Protein AF-A0A836WIM0-F1 (afdb_monomer_lite)

Foldseek 3Di:
DDPDPPPDDDDPDCVVCVVVPDVPPDPDDPDPDDPPDPDDPCVVVVVVVVVVVVVVVPPPLPDQAEDEDEDAEALVQCVVQPLDLQSSQVVVVVVQVVVQVCCCVPRSYHYDYPDGSPRYDNDNVPGPDDDDDPPPD

Secondary structure (DSSP, 8-state):
-------------TTTSTTT--TT-------SS-SSS----THHHHHHHHHHHHHHTT---SS-EEEEE---B-HHHHHHTTSSHHHHHHHHHHHHHHHHHHHHHHT-EEEEE---GGGB-S-TTT--S-SS-TT--

Sequence (137 aa):
DKDGVSNIYHSLSTHENAEHFKSDFSCKEHGGHLASLGKVDYSKSHSLMQSAQHELAQLPVQDLITYRLALAGTAEYTASQGGTKALAYASMVTTINRVNEILQRDTGVKLELVTGEQLLYLDAAADPYTNSNLNAL

Radius of gyration: 27.34 Å; chains: 1; bounding box: 35×46×82 Å

pLDDT: mean 70.24, std 19.8, range [40.88, 95.62]

Structure (mmCIF, N/CA/C/O backbone):
data_AF-A0A836WIM0-F1
#
_entry.id   AF-A0A836WIM0-F1
#
loop_
_atom_site.group_PDB
_atom_site.id
_atom_site.type_symbol
_atom_site.label_atom_id
_atom_site.label_alt_id
_atom_site.label_comp_id
_atom_site.label_asym_id
_atom_site.label_entity_id
_atom_site.label_seq_id
_atom_site.pdbx_PDB_ins_code
_atom_site.Cartn_x
_atom_site.Cartn_y
_atom_site.Cartn_z
_atom_site.occupancy
_atom_site.B_iso_or_equiv
_atom_site.auth_seq_id
_atom_site.auth_comp_id
_atom_site.auth_asym_id
_atom_site.auth_atom_id
_atom_site.pdbx_PDB_model_num
ATOM 1 N N . ASP A 1 1 ? 12.967 40.240 23.666 1.00 41.03 1 ASP A N 1
ATOM 2 C CA . ASP A 1 1 ? 12.775 39.157 24.648 1.00 41.03 1 ASP A CA 1
ATOM 3 C C . ASP A 1 1 ? 11.402 38.557 24.445 1.00 41.03 1 ASP A C 1
ATOM 5 O O . ASP A 1 1 ? 10.439 39.297 24.526 1.00 41.03 1 ASP A O 1
ATOM 9 N N . LYS A 1 2 ? 11.204 37.349 23.904 1.00 49.25 2 LYS A N 1
ATOM 10 C CA . LYS A 1 2 ? 11.848 36.039 24.136 1.00 49.25 2 LYS A CA 1
ATOM 11 C C . LYS A 1 2 ? 11.686 35.485 25.554 1.00 49.25 2 LYS A C 1
ATOM 13 O O . LYS A 1 2 ? 12.626 34.916 26.085 1.00 49.25 2 LYS A O 1
ATOM 18 N N . ASP A 1 3 ? 10.460 35.505 26.060 1.00 52.25 3 ASP A N 1
ATOM 19 C CA . ASP A 1 3 ? 10.050 34.569 27.111 1.00 52.25 3 ASP A CA 1
ATOM 20 C C . ASP A 1 3 ? 9.280 33.422 26.451 1.00 52.25 3 ASP A C 1
ATOM 22 O O . ASP A 1 3 ? 8.055 33.407 26.344 1.00 52.25 3 ASP A O 1
ATOM 26 N N . GLY A 1 4 ? 10.051 32.498 25.872 1.00 47.91 4 GLY A N 1
ATOM 27 C CA . GLY A 1 4 ? 9.539 31.288 25.245 1.00 47.91 4 GLY A CA 1
ATOM 28 C C . GLY A 1 4 ? 8.961 30.357 26.301 1.00 47.91 4 GLY A C 1
ATOM 29 O O . GLY A 1 4 ? 9.698 29.608 26.938 1.00 47.91 4 GLY A O 1
ATOM 30 N N . VAL A 1 5 ? 7.641 30.382 26.464 1.00 56.78 5 VAL A N 1
ATOM 31 C CA . VAL A 1 5 ? 6.920 29.345 27.204 1.00 56.78 5 VAL A CA 1
ATOM 32 C C . VAL A 1 5 ? 6.982 28.068 26.367 1.00 56.78 5 VAL A C 1
ATOM 34 O O . VAL A 1 5 ? 6.194 27.856 25.446 1.00 56.78 5 VAL A O 1
ATOM 37 N N . SER A 1 6 ? 7.994 27.247 26.637 1.00 52.38 6 SER A N 1
ATOM 38 C CA . SER A 1 6 ? 8.086 25.896 26.096 1.00 52.38 6 SER A CA 1
ATOM 39 C C . SER A 1 6 ? 6.998 25.054 26.756 1.00 52.38 6 SER A C 1
ATOM 41 O O . SER A 1 6 ? 7.083 24.740 27.943 1.00 52.38 6 SER A O 1
ATOM 43 N N . ASN A 1 7 ? 5.961 24.703 25.999 1.00 50.72 7 ASN A N 1
ATOM 44 C CA . ASN A 1 7 ? 5.012 23.684 26.426 1.00 50.72 7 ASN A CA 1
ATOM 45 C C . ASN A 1 7 ? 5.716 22.329 26.310 1.00 50.72 7 ASN A C 1
ATOM 47 O O . ASN A 1 7 ? 5.789 21.742 25.231 1.00 50.72 7 ASN A O 1
ATOM 51 N N . ILE A 1 8 ? 6.289 21.866 27.420 1.00 57.09 8 ILE A N 1
ATOM 52 C CA . ILE A 1 8 ? 6.902 20.542 27.505 1.00 57.09 8 ILE A CA 1
ATOM 53 C C . ILE A 1 8 ? 5.768 19.521 27.588 1.00 57.09 8 ILE A C 1
ATOM 55 O O . ILE A 1 8 ? 5.110 19.377 28.618 1.00 57.09 8 ILE A O 1
ATOM 59 N N . TYR A 1 9 ? 5.530 18.818 26.485 1.00 41.12 9 TYR A N 1
ATOM 60 C CA . TYR A 1 9 ? 4.618 17.683 26.458 1.00 41.12 9 TYR A CA 1
ATOM 61 C C . TYR A 1 9 ? 5.335 16.448 27.007 1.00 41.12 9 TYR A C 1
ATOM 63 O O . TYR A 1 9 ? 6.176 15.856 26.335 1.00 41.12 9 TYR A O 1
ATOM 71 N N . HIS A 1 10 ? 4.985 16.051 28.229 1.00 49.28 10 HIS A N 1
ATOM 72 C CA . HIS A 1 10 ? 5.341 14.740 28.763 1.00 49.28 10 HIS A CA 1
ATOM 73 C C . HIS A 1 10 ? 4.304 13.715 28.293 1.00 49.28 10 HIS A C 1
ATOM 75 O O . HIS A 1 10 ? 3.171 13.700 28.774 1.00 49.28 10 HIS A O 1
ATOM 81 N N . SER A 1 11 ? 4.673 12.862 27.336 1.00 47.03 11 SER A N 1
ATOM 82 C CA . SER A 1 11 ? 3.865 11.697 26.980 1.00 47.03 11 SER A CA 1
ATOM 83 C C . SER A 1 11 ? 3.988 10.632 28.075 1.00 47.03 11 SER A C 1
ATOM 85 O O . SER A 1 11 ? 5.078 10.285 28.535 1.00 47.03 11 SER A O 1
ATOM 87 N N . LEU A 1 12 ? 2.848 10.100 28.515 1.00 52.31 12 LEU A N 1
ATOM 88 C CA . LEU A 1 12 ? 2.786 9.002 29.478 1.00 52.31 12 LEU A CA 1
ATOM 89 C C . LEU A 1 12 ? 2.981 7.670 28.738 1.00 52.31 12 LEU A C 1
ATOM 91 O O . LEU A 1 12 ? 2.040 6.910 28.531 1.00 52.31 12 LEU A O 1
ATOM 95 N N . SER A 1 13 ? 4.213 7.414 28.298 1.00 49.56 13 SER A N 1
ATOM 96 C CA . SER A 1 13 ? 4.640 6.101 27.804 1.00 49.56 13 SER A CA 1
ATOM 97 C C . SER A 1 13 ? 4.964 5.206 29.001 1.00 49.56 13 SER A C 1
ATOM 99 O O . SER A 1 13 ? 5.877 5.498 29.774 1.00 49.56 13 SER A O 1
ATOM 101 N N . THR A 1 14 ? 4.214 4.118 29.183 1.00 53.81 14 THR A N 1
ATOM 102 C CA . THR A 1 14 ? 4.431 3.159 30.283 1.00 53.81 14 THR A CA 1
ATOM 103 C C . THR A 1 14 ? 5.721 2.353 30.116 1.00 53.81 14 THR A C 1
ATOM 105 O O . THR A 1 14 ? 6.234 1.820 31.096 1.00 53.81 14 THR A O 1
ATOM 108 N N . HIS A 1 15 ? 6.269 2.285 28.898 1.00 55.00 15 HIS A N 1
ATOM 109 C CA . HIS A 1 15 ? 7.480 1.523 28.596 1.00 55.00 15 HIS A CA 1
ATOM 110 C C . HIS A 1 15 ? 8.772 2.312 28.870 1.00 55.00 15 HIS A C 1
ATOM 112 O O . HIS A 1 15 ? 9.744 1.738 29.347 1.00 55.00 15 HIS A O 1
ATOM 118 N N . GLU A 1 16 ? 8.777 3.628 28.630 1.00 47.22 16 GLU A N 1
ATOM 119 C CA . GLU A 1 16 ? 9.962 4.483 28.835 1.00 47.22 16 GLU A CA 1
ATOM 120 C C . GLU A 1 16 ? 10.024 5.109 30.238 1.00 47.22 16 GLU A C 1
ATOM 122 O O . GLU A 1 16 ? 11.110 5.404 30.727 1.00 47.22 16 GLU A O 1
ATOM 127 N N . ASN A 1 17 ? 8.883 5.247 30.928 1.00 50.22 17 ASN A N 1
ATOM 128 C CA . ASN A 1 17 ? 8.802 5.838 32.272 1.00 50.22 17 ASN A CA 1
ATOM 129 C C . ASN A 1 17 ? 8.584 4.800 33.388 1.00 50.22 17 ASN A C 1
ATOM 131 O O . ASN A 1 17 ? 8.103 5.150 34.468 1.00 50.22 17 ASN A O 1
ATOM 135 N N . ALA A 1 18 ? 8.929 3.531 33.150 1.00 56.50 18 ALA A N 1
ATOM 136 C CA . ALA A 1 18 ? 8.663 2.418 34.070 1.00 56.50 18 ALA A CA 1
ATOM 137 C C . ALA A 1 18 ? 9.183 2.661 35.506 1.00 56.50 18 ALA A C 1
ATOM 139 O O . ALA A 1 18 ? 8.515 2.305 36.473 1.00 56.50 18 ALA A O 1
ATOM 140 N N . GLU A 1 19 ? 10.319 3.350 35.658 1.00 54.97 19 GLU A N 1
ATOM 141 C CA . GLU A 1 19 ? 10.916 3.681 36.964 1.00 54.97 19 GLU A CA 1
ATOM 142 C C . GLU A 1 19 ? 10.225 4.849 37.697 1.00 54.97 19 GLU A C 1
ATOM 144 O O . GLU A 1 19 ? 10.357 4.981 38.916 1.00 54.97 19 GLU A O 1
ATOM 149 N N . HIS A 1 20 ? 9.475 5.694 36.980 1.00 52.25 20 HIS A N 1
ATOM 150 C CA . HIS A 1 20 ? 8.690 6.793 37.558 1.00 52.25 20 HIS A CA 1
ATOM 151 C C . HIS A 1 20 ? 7.282 6.357 37.983 1.00 52.25 20 HIS A C 1
ATOM 153 O O . HIS A 1 20 ? 6.679 6.998 38.842 1.00 52.25 20 HIS A O 1
ATOM 159 N N . PHE A 1 21 ? 6.783 5.238 37.454 1.00 54.41 21 PHE A N 1
ATOM 160 C CA . PHE A 1 21 ? 5.541 4.590 37.885 1.00 54.41 21 PHE A CA 1
ATOM 161 C C . PHE A 1 21 ? 5.769 3.650 39.080 1.00 54.41 21 PHE A C 1
ATOM 163 O O . PHE A 1 21 ? 5.250 2.534 39.129 1.00 54.41 21 PHE A O 1
ATOM 170 N N . LYS A 1 22 ? 6.520 4.099 40.093 1.00 56.78 22 LYS A N 1
ATOM 171 C CA . LYS A 1 22 ? 6.421 3.463 41.413 1.00 56.78 22 LYS A CA 1
ATOM 172 C C . LYS A 1 22 ? 5.025 3.748 41.962 1.00 56.78 22 LYS A C 1
ATOM 174 O O . LYS A 1 22 ? 4.511 4.855 41.814 1.00 56.78 22 LYS A O 1
ATOM 179 N N . SER A 1 23 ? 4.420 2.749 42.598 1.00 55.44 23 SER A N 1
ATOM 180 C CA . SER A 1 23 ? 3.056 2.729 43.158 1.00 55.44 23 SER A CA 1
ATOM 181 C C . SER A 1 23 ? 2.753 3.795 44.227 1.00 55.44 23 SER A C 1
ATOM 183 O O . SER A 1 23 ? 1.710 3.738 44.871 1.00 55.44 23 SER A O 1
ATOM 185 N N . ASP A 1 24 ? 3.645 4.763 44.417 1.00 51.78 24 ASP A N 1
ATOM 186 C CA . ASP A 1 24 ? 3.611 5.771 45.474 1.00 51.78 24 ASP A CA 1
ATOM 187 C C . ASP A 1 24 ? 3.014 7.105 45.011 1.00 51.78 24 ASP A C 1
ATOM 189 O O . ASP A 1 24 ? 3.062 8.094 45.747 1.00 51.78 24 ASP A O 1
ATOM 193 N N . PHE A 1 25 ? 2.409 7.161 43.818 1.00 48.47 25 PHE A N 1
ATOM 194 C CA . PHE A 1 25 ? 1.618 8.323 43.418 1.00 48.47 25 PHE A CA 1
ATOM 195 C C . PHE A 1 25 ? 0.311 8.365 44.227 1.00 48.47 25 PHE A C 1
ATOM 197 O O . PHE A 1 25 ? -0.758 7.978 43.762 1.00 48.47 25 PHE A O 1
ATOM 204 N N . SER A 1 26 ? 0.396 8.816 45.480 1.00 52.78 26 SER A N 1
ATOM 205 C CA . SER A 1 26 ? -0.769 9.129 46.301 1.00 52.78 26 SER A CA 1
ATOM 206 C C . SER A 1 26 ? -1.060 10.621 46.169 1.00 52.78 26 SER A C 1
ATOM 208 O O . SER A 1 26 ? -0.255 11.446 46.610 1.00 52.78 26 SER A O 1
ATOM 210 N N . CYS A 1 27 ? -2.211 10.978 45.599 1.00 42.22 27 CYS A N 1
ATOM 211 C CA . CYS A 1 27 ? -2.76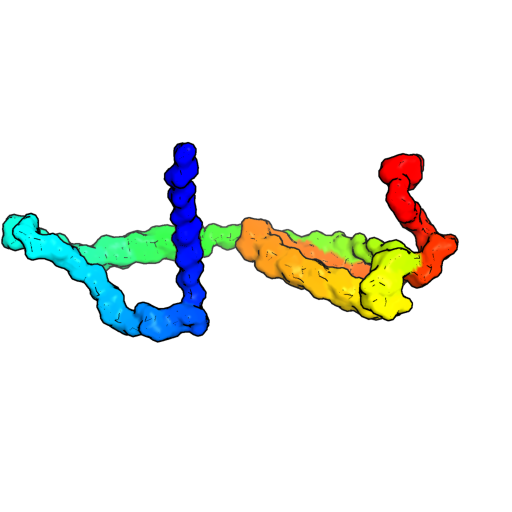1 12.324 45.739 1.00 42.22 27 CYS A CA 1
ATOM 212 C C . CYS A 1 27 ? -3.064 12.559 47.226 1.00 42.22 27 CYS A C 1
ATOM 214 O O . CYS A 1 27 ? -4.133 12.213 47.721 1.00 42.22 27 CYS A O 1
ATOM 216 N N . LYS A 1 28 ? -2.095 13.100 47.965 1.00 51.69 28 LYS A N 1
ATOM 217 C CA . LYS A 1 28 ? -2.339 13.671 49.287 1.00 51.69 28 LYS A CA 1
ATOM 218 C C . LYS A 1 28 ? -2.660 15.139 49.100 1.00 51.69 28 LYS A C 1
ATOM 220 O O . LYS A 1 28 ? -1.847 15.894 48.571 1.00 51.69 28 LYS A O 1
ATOM 225 N N . GLU A 1 29 ? -3.835 15.539 49.563 1.00 51.06 29 GLU A N 1
ATOM 226 C CA . GLU A 1 29 ? -4.128 16.954 49.719 1.00 51.06 29 GLU A CA 1
ATOM 227 C C . GLU A 1 29 ? -3.162 17.552 50.749 1.00 51.06 29 GLU A C 1
ATOM 229 O O . GLU A 1 29 ? -2.930 16.969 51.813 1.00 51.06 29 GLU A O 1
ATOM 234 N N . HIS A 1 30 ? -2.578 18.709 50.431 1.00 42.16 30 HIS A N 1
ATOM 235 C CA . HIS A 1 30 ? -1.790 19.513 51.364 1.00 42.16 30 HIS A CA 1
ATOM 236 C C . HIS A 1 30 ? -2.735 20.049 52.458 1.00 42.16 30 HIS A C 1
ATOM 238 O O . HIS A 1 30 ? -3.268 21.155 52.391 1.00 42.1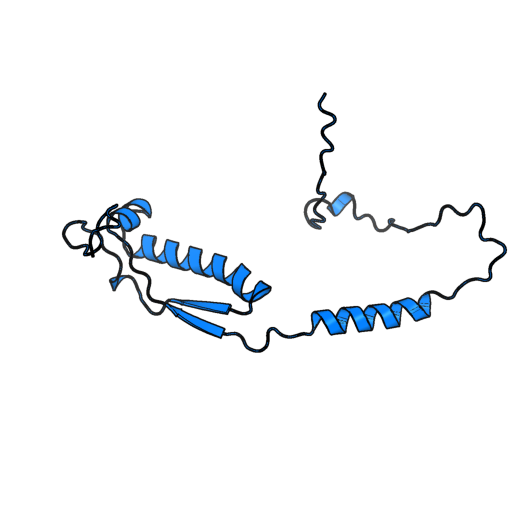6 30 HIS A O 1
ATOM 244 N N . GLY A 1 31 ? -3.016 19.199 53.444 1.00 42.41 31 GLY A N 1
ATOM 245 C CA . GLY A 1 31 ? -3.983 19.441 54.504 1.00 42.41 31 GLY A CA 1
ATOM 246 C C . GLY A 1 31 ? -3.468 20.435 55.536 1.00 42.41 31 GLY A C 1
ATOM 247 O O . GLY A 1 31 ? -2.880 20.040 56.537 1.00 42.41 31 GLY A O 1
ATOM 248 N N . GLY A 1 32 ? -3.735 21.721 55.312 1.00 40.88 32 GLY A N 1
ATOM 249 C CA . GLY A 1 32 ? -3.646 22.755 56.344 1.00 40.88 32 GLY A CA 1
ATOM 250 C C . GLY A 1 32 ? -4.999 23.216 56.895 1.00 40.88 32 GLY A C 1
ATOM 251 O O . GLY A 1 32 ? -5.026 23.885 57.924 1.00 40.88 32 GLY A O 1
ATOM 252 N N . HIS A 1 33 ? -6.130 22.899 56.245 1.00 44.56 33 HIS A N 1
ATOM 253 C CA . HIS A 1 33 ? -7.398 23.535 56.626 1.00 44.56 33 HIS A CA 1
ATOM 254 C C . HIS A 1 33 ? -8.686 22.762 56.283 1.00 44.56 33 HIS A C 1
ATOM 256 O O . HIS A 1 33 ? -9.654 23.352 55.823 1.00 44.56 33 HIS A O 1
ATOM 262 N N . LEU A 1 34 ? -8.739 21.445 56.508 1.00 49.50 34 LEU A N 1
ATOM 263 C CA . LEU A 1 34 ? -9.973 20.658 56.296 1.00 49.50 34 LEU A CA 1
ATOM 264 C C . LEU A 1 34 ? -10.279 19.690 57.450 1.00 49.50 34 LEU A C 1
ATOM 266 O O . LEU A 1 34 ? -10.827 18.613 57.253 1.00 49.50 34 LEU A O 1
ATOM 270 N N . ALA A 1 35 ? -9.947 20.074 58.684 1.00 49.44 35 ALA A N 1
ATOM 271 C CA . ALA A 1 35 ? -10.356 19.315 59.869 1.00 49.44 35 ALA A CA 1
ATOM 272 C C . ALA A 1 35 ? -11.809 19.599 60.315 1.00 49.44 35 ALA A C 1
ATOM 274 O O . ALA A 1 35 ? -12.302 18.903 61.197 1.00 49.44 35 ALA A O 1
ATOM 275 N N . SER A 1 36 ? -12.499 20.602 59.745 1.00 48.19 36 SER A N 1
ATOM 276 C CA . SER A 1 36 ? -13.836 21.026 60.213 1.00 48.19 36 SER A CA 1
ATOM 277 C C . SER A 1 36 ? -14.999 20.737 59.264 1.00 48.19 36 SER A C 1
ATOM 279 O O . SER A 1 36 ? -16.150 20.914 59.660 1.00 48.19 36 SER A O 1
ATOM 281 N N . LEU A 1 37 ? -14.748 20.275 58.041 1.00 49.25 37 LEU A N 1
ATOM 282 C CA . LEU A 1 37 ? -15.815 19.862 57.137 1.00 49.25 37 LEU A CA 1
ATOM 283 C C . LEU A 1 37 ? -15.808 18.341 57.093 1.00 49.25 37 LEU A C 1
ATOM 285 O O . LEU A 1 37 ? -14.785 17.727 56.797 1.00 49.25 37 LEU A O 1
ATOM 289 N N . GLY A 1 38 ? -16.932 17.750 57.500 1.00 48.75 38 GLY A N 1
ATOM 290 C CA . GLY A 1 38 ? -17.101 16.306 57.608 1.00 48.75 38 GLY A CA 1
ATOM 291 C C . GLY A 1 38 ? -16.585 15.577 56.370 1.00 48.75 38 GLY A C 1
ATOM 292 O O . GLY A 1 38 ? -16.662 16.086 55.252 1.00 48.75 38 GLY A O 1
ATOM 293 N N . LYS A 1 39 ? -16.036 14.381 56.589 1.00 46.78 39 LYS A N 1
ATOM 294 C CA . LYS A 1 39 ? -15.506 13.535 55.521 1.00 46.78 39 LYS A CA 1
ATOM 295 C C . LYS A 1 39 ? -16.578 13.349 54.446 1.00 46.78 39 LYS A C 1
ATOM 297 O O . LYS A 1 39 ? -17.622 12.762 54.712 1.00 46.78 39 LYS A O 1
ATOM 302 N N .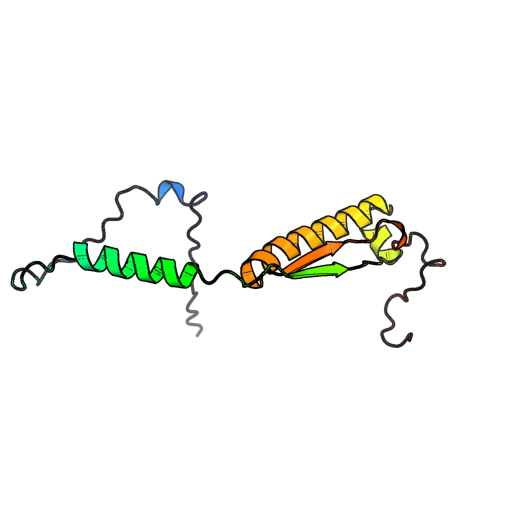 VAL A 1 40 ? -16.325 13.868 53.250 1.00 51.00 40 VAL A N 1
ATOM 303 C CA . VAL A 1 40 ? -17.149 13.573 52.079 1.00 51.00 40 VAL A CA 1
ATOM 304 C C . VAL A 1 40 ? -16.735 12.186 51.591 1.00 51.00 40 VAL A C 1
ATOM 306 O O . VAL A 1 40 ? -15.573 11.970 51.249 1.00 51.00 40 VAL A O 1
ATOM 309 N N . ASP A 1 41 ? -17.664 11.230 51.599 1.00 53.00 41 ASP A N 1
ATOM 310 C CA . ASP A 1 41 ? -17.445 9.878 51.073 1.00 53.00 41 ASP A CA 1
ATOM 311 C C . ASP A 1 41 ? -17.377 9.907 49.533 1.00 53.00 41 ASP A C 1
ATOM 313 O O . ASP A 1 41 ? -18.360 9.677 48.825 1.00 53.00 41 ASP A O 1
ATOM 317 N N . TYR A 1 42 ? -16.183 10.176 48.997 1.00 50.28 42 TYR A N 1
ATOM 318 C CA . TYR A 1 42 ? -15.872 10.168 47.557 1.00 50.28 42 TYR A CA 1
ATOM 319 C C . TYR A 1 42 ? -15.966 8.775 46.895 1.00 50.28 42 TYR A C 1
ATOM 321 O O . TYR A 1 42 ? -15.855 8.646 45.677 1.00 50.28 42 TYR A O 1
ATOM 329 N N . SER A 1 43 ? -16.210 7.711 47.665 1.00 49.84 43 SER A N 1
ATOM 330 C CA . SER A 1 43 ? -16.378 6.344 47.146 1.00 49.84 43 SER A CA 1
ATOM 331 C C . SER A 1 43 ? -17.631 6.179 46.278 1.00 49.84 43 SER A C 1
ATOM 333 O O . SER A 1 43 ? -17.672 5.310 45.409 1.00 49.84 43 SER A O 1
ATOM 335 N N . LYS A 1 44 ? -18.640 7.039 46.472 1.00 49.28 44 LYS A N 1
ATOM 336 C CA . LYS A 1 44 ? -19.892 7.027 45.699 1.00 49.28 44 LYS A CA 1
ATOM 337 C C . LYS A 1 44 ? -19.836 7.849 44.410 1.00 49.28 44 LYS A C 1
ATOM 339 O O . LYS A 1 44 ? -20.574 7.545 43.479 1.00 49.28 44 LYS A O 1
ATOM 344 N N . SER A 1 45 ? -18.986 8.875 44.333 1.00 46.81 45 SER A N 1
ATOM 345 C CA . SER A 1 45 ? -18.812 9.673 43.109 1.00 46.81 45 SER A CA 1
ATOM 346 C C . SER A 1 45 ? -17.912 8.976 42.088 1.00 46.81 45 SER A C 1
ATOM 348 O O . SER A 1 45 ? -18.087 9.178 40.888 1.00 46.81 45 SER A O 1
ATOM 350 N N . HIS A 1 46 ? -17.014 8.096 42.545 1.00 49.62 46 HIS A N 1
ATOM 351 C CA . HIS A 1 46 ? -16.134 7.333 41.662 1.00 49.62 46 HIS A CA 1
ATOM 352 C C . HIS A 1 46 ? -16.903 6.333 40.786 1.00 49.62 46 HIS A C 1
ATOM 354 O O . HIS A 1 46 ? -16.623 6.225 39.598 1.00 49.62 46 HIS A O 1
ATOM 360 N N . SER A 1 47 ? -17.918 5.646 41.322 1.00 52.09 47 SER A N 1
ATOM 361 C CA . SER A 1 47 ? -18.702 4.680 40.538 1.00 52.09 47 SER A CA 1
ATOM 362 C C . SER A 1 47 ? -19.599 5.343 39.485 1.00 52.09 47 SER A C 1
ATOM 364 O O . SER A 1 47 ? -19.772 4.784 38.406 1.00 52.09 47 SER A O 1
ATOM 366 N N . LEU A 1 48 ? -20.119 6.544 39.764 1.00 52.75 48 LEU A N 1
ATOM 367 C CA . LEU A 1 48 ? -20.996 7.291 38.853 1.00 52.75 48 LEU A CA 1
ATOM 368 C C . LEU A 1 48 ? -20.223 8.031 37.747 1.00 52.75 48 LEU A C 1
ATOM 370 O O . LEU A 1 48 ? -20.695 8.108 36.613 1.00 52.75 48 LEU A O 1
ATOM 374 N N . MET A 1 49 ? -19.022 8.548 38.038 1.00 53.53 49 MET A N 1
ATOM 375 C CA . MET A 1 49 ? -18.147 9.110 36.998 1.00 53.53 49 MET A CA 1
ATOM 376 C C . MET A 1 49 ? -17.548 8.015 36.110 1.00 53.53 49 MET A C 1
ATOM 378 O O . MET A 1 49 ? -17.416 8.214 34.904 1.00 53.53 49 MET A O 1
ATOM 382 N N . GLN A 1 50 ? -17.254 6.840 36.673 1.00 54.12 50 GLN A N 1
ATOM 383 C CA . GLN A 1 50 ? -16.697 5.718 35.921 1.00 54.12 50 GLN A CA 1
ATOM 384 C C . GLN A 1 50 ? -17.716 5.082 34.963 1.00 54.12 50 GLN A C 1
ATOM 386 O O . GLN A 1 50 ? -17.331 4.670 33.869 1.00 54.12 50 GLN A O 1
ATOM 391 N N . SER A 1 51 ? -19.011 5.070 35.305 1.00 51.25 51 SER A N 1
ATOM 392 C CA . SER A 1 51 ? -20.069 4.655 34.371 1.00 51.25 51 SER A CA 1
ATOM 393 C C . SER A 1 51 ? -20.287 5.670 33.242 1.00 51.25 51 SER A C 1
ATOM 395 O O . SER A 1 51 ? -20.410 5.267 32.090 1.00 51.25 51 SER A O 1
ATOM 397 N N . ALA A 1 52 ? -20.240 6.975 33.534 1.00 53.81 52 ALA A N 1
ATOM 398 C CA . ALA A 1 52 ? -20.411 8.024 32.522 1.00 53.81 52 ALA A CA 1
ATOM 399 C C . ALA A 1 52 ? -19.238 8.098 31.522 1.00 53.81 52 ALA A C 1
ATOM 401 O O . ALA A 1 52 ? -19.438 8.362 30.337 1.00 53.81 52 ALA A O 1
ATOM 402 N N . GLN A 1 53 ? -18.006 7.829 31.974 1.00 51.62 53 GLN A N 1
ATOM 403 C CA . GLN A 1 53 ? -16.833 7.750 31.093 1.00 51.62 53 GLN A CA 1
ATOM 404 C C . GLN A 1 53 ? -16.853 6.503 30.197 1.00 51.62 53 GLN A C 1
ATOM 406 O O . GLN A 1 53 ? -16.381 6.562 29.063 1.00 51.62 53 GLN A O 1
ATOM 411 N N . HIS A 1 54 ? -17.432 5.395 30.669 1.00 49.03 54 HIS A N 1
ATOM 412 C CA . HIS A 1 54 ? -17.629 4.197 29.850 1.00 49.03 54 HIS A CA 1
ATOM 413 C C . HIS A 1 54 ? -18.697 4.394 28.767 1.00 49.03 54 HIS A C 1
ATOM 415 O O . HIS A 1 54 ? -18.553 3.865 27.670 1.00 49.03 54 HIS A O 1
ATOM 421 N N . GLU A 1 55 ? -19.737 5.175 29.052 1.00 50.16 55 GLU A N 1
ATOM 422 C CA . GLU A 1 55 ? -20.865 5.398 28.141 1.00 50.16 55 GLU A CA 1
ATOM 423 C C . GLU A 1 55 ? -20.492 6.304 26.951 1.00 50.16 55 GLU A C 1
ATOM 425 O O . GLU A 1 55 ? -20.929 6.068 25.828 1.00 50.16 55 GLU A O 1
ATOM 430 N N . LEU A 1 56 ? -19.589 7.274 27.149 1.00 51.31 56 LEU A N 1
ATOM 431 C CA . LEU A 1 56 ? -19.054 8.112 26.062 1.00 51.31 56 LEU A CA 1
ATOM 432 C C . LEU A 1 56 ? -17.946 7.425 25.243 1.00 51.31 56 LEU A C 1
ATOM 434 O O . LEU A 1 56 ? -17.740 7.773 24.083 1.00 51.31 56 LEU A O 1
ATOM 438 N N . ALA A 1 57 ? -17.256 6.435 25.817 1.00 54.81 57 ALA A N 1
ATOM 439 C CA . ALA A 1 57 ? -16.292 5.589 25.104 1.00 54.81 57 ALA A CA 1
ATOM 440 C C . ALA A 1 57 ? -16.963 4.458 24.293 1.00 54.81 57 ALA A C 1
ATOM 442 O O . ALA A 1 57 ? -16.287 3.727 23.572 1.00 54.81 57 ALA A O 1
ATOM 443 N N . GLN A 1 58 ? -18.286 4.309 24.422 1.00 52.25 58 GLN A N 1
ATOM 444 C CA . GLN A 1 58 ? -19.114 3.282 23.786 1.00 52.25 58 GLN A CA 1
ATOM 445 C C . GLN A 1 58 ? -20.094 3.861 22.767 1.00 52.25 58 GLN A C 1
ATOM 447 O O . GLN A 1 58 ? -21.121 3.246 22.492 1.00 52.25 58 GLN A O 1
ATOM 452 N N . LEU A 1 59 ? -19.799 5.011 22.163 1.00 53.69 59 LEU A N 1
ATOM 453 C CA . LEU A 1 59 ? -20.383 5.270 20.853 1.00 53.69 59 LEU A CA 1
ATOM 454 C C . LEU A 1 59 ? -19.569 4.430 19.866 1.00 53.69 59 LEU A C 1
ATOM 456 O O . LEU A 1 59 ? -18.449 4.831 19.540 1.00 53.69 59 LEU A O 1
ATOM 460 N N . PRO A 1 60 ? -20.045 3.236 19.446 1.00 58.53 60 PRO A N 1
ATOM 461 C CA . PRO A 1 60 ? -19.357 2.512 18.395 1.00 58.53 60 PRO A CA 1
ATOM 462 C C . PRO A 1 60 ? -19.261 3.466 17.212 1.00 58.53 60 PRO A C 1
ATOM 464 O O . PRO A 1 60 ? -20.235 4.164 16.907 1.00 58.53 60 PRO A O 1
ATOM 467 N N . VAL A 1 61 ? -18.113 3.497 16.533 1.00 60.09 61 VAL A N 1
ATOM 468 C CA . VAL A 1 61 ? -18.155 3.960 15.151 1.00 60.09 61 VAL A CA 1
ATOM 469 C C . VAL A 1 61 ? -19.200 3.079 14.478 1.00 60.09 61 VAL A C 1
ATOM 471 O O . VAL A 1 61 ? -19.063 1.855 14.443 1.00 60.09 61 VAL A O 1
ATOM 474 N N . GLN A 1 62 ? -20.320 3.710 14.140 1.00 65.12 62 GLN A N 1
ATOM 475 C CA . GLN A 1 62 ? -21.533 3.056 13.696 1.00 65.12 62 GLN A CA 1
ATOM 476 C C . GLN A 1 62 ? -21.217 2.526 12.296 1.00 65.12 62 GLN A C 1
ATOM 478 O O . GLN A 1 62 ? -21.236 3.264 11.320 1.00 65.12 62 GLN A O 1
ATOM 483 N N . ASP A 1 63 ? -20.813 1.260 12.270 1.00 77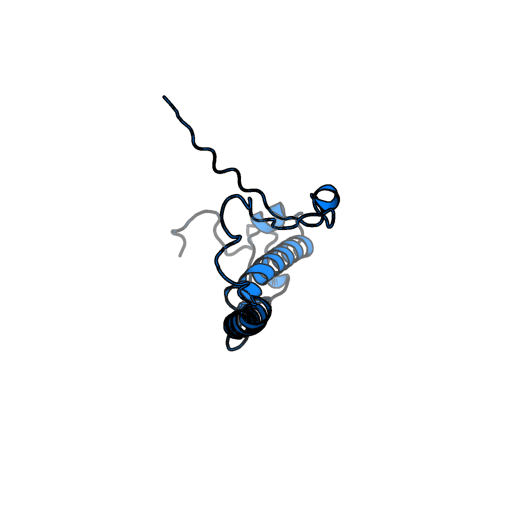.56 63 ASP A N 1
ATOM 484 C CA . ASP A 1 63 ? -20.388 0.457 11.127 1.00 77.56 63 ASP A CA 1
ATOM 485 C C . ASP A 1 63 ? -19.028 0.812 10.491 1.00 77.56 63 ASP A C 1
ATOM 487 O O . ASP A 1 63 ? -18.750 1.931 10.065 1.00 77.56 63 ASP A O 1
ATOM 491 N N . LEU A 1 64 ? -18.163 -0.207 10.387 1.00 87.44 64 LEU A N 1
ATOM 492 C CA . LEU A 1 64 ? -16.888 -0.121 9.674 1.00 87.44 64 LEU A CA 1
ATOM 493 C C . LEU A 1 64 ? -17.151 -0.011 8.165 1.00 87.44 64 LEU A C 1
ATOM 495 O O . LEU A 1 64 ? -17.586 -0.976 7.531 1.00 87.44 64 LEU A O 1
ATOM 499 N N . ILE A 1 65 ? -16.821 1.131 7.564 1.00 92.31 65 ILE A N 1
ATOM 500 C CA . ILE A 1 65 ? -16.973 1.342 6.120 1.00 92.31 65 ILE A CA 1
ATOM 501 C C . ILE A 1 65 ? -15.709 0.863 5.405 1.00 92.31 65 ILE A C 1
ATOM 503 O O . ILE A 1 65 ? -14.614 1.364 5.658 1.00 92.31 65 ILE A O 1
ATOM 507 N N . THR A 1 66 ? -15.855 -0.090 4.480 1.00 93.81 66 THR A N 1
ATOM 508 C CA . THR A 1 66 ? -14.734 -0.595 3.669 1.00 93.81 66 THR A CA 1
ATOM 509 C C . THR A 1 66 ? -14.751 0.013 2.268 1.00 93.81 66 THR A C 1
ATOM 511 O O . THR A 1 66 ? -15.674 -0.236 1.492 1.00 93.81 66 THR A O 1
ATOM 514 N N . TYR A 1 67 ? -13.710 0.770 1.916 1.00 94.94 67 TYR A N 1
ATOM 515 C CA . TYR A 1 67 ? -13.487 1.266 0.559 1.00 94.94 67 TYR A CA 1
ATOM 516 C C . TYR A 1 67 ? -12.520 0.361 -0.188 1.00 94.94 67 TYR A C 1
ATOM 518 O O . TYR A 1 67 ? -11.382 0.144 0.226 1.00 94.94 67 TYR A O 1
ATOM 526 N N . ARG A 1 68 ? -12.980 -0.127 -1.335 1.00 94.25 68 ARG A N 1
ATOM 527 C CA . ARG A 1 68 ? -12.190 -0.918 -2.272 1.00 94.25 68 ARG A CA 1
ATOM 528 C C . ARG A 1 68 ? -11.494 0.029 -3.236 1.00 94.25 68 ARG A C 1
ATOM 530 O O . ARG A 1 68 ? -12.172 0.742 -3.973 1.00 94.25 68 ARG A O 1
ATOM 537 N N . LEU A 1 69 ? -10.166 0.038 -3.233 1.00 91.50 69 LEU A N 1
ATOM 538 C CA . LEU A 1 69 ? -9.376 0.912 -4.095 1.00 91.50 69 LEU A CA 1
ATOM 539 C C . LEU A 1 69 ? -8.369 0.132 -4.941 1.00 91.50 69 LEU A C 1
ATOM 541 O O . LEU A 1 69 ? -7.864 -0.923 -4.555 1.00 91.50 69 LEU A O 1
ATOM 545 N N . ALA A 1 70 ? -8.085 0.697 -6.108 1.00 91.38 70 ALA A N 1
ATOM 546 C CA . ALA A 1 70 ? -7.039 0.276 -7.021 1.00 91.38 70 ALA A CA 1
ATOM 547 C C . ALA A 1 70 ? -5.917 1.314 -6.972 1.00 91.38 70 ALA A C 1
ATOM 549 O O . ALA A 1 70 ? -6.182 2.503 -7.149 1.00 91.38 70 ALA A O 1
ATOM 550 N N . LEU A 1 71 ? -4.683 0.875 -6.736 1.00 89.44 71 LEU A N 1
ATOM 551 C CA . LEU A 1 71 ? -3.512 1.748 -6.782 1.00 89.44 71 LEU A CA 1
ATOM 552 C C . LEU A 1 71 ? -2.674 1.405 -8.001 1.00 89.44 71 LEU A C 1
ATOM 554 O O . LEU A 1 71 ? -2.325 0.244 -8.215 1.00 89.44 71 LEU A O 1
ATOM 558 N N . ALA A 1 72 ? -2.349 2.432 -8.776 1.00 89.69 72 ALA A N 1
ATOM 559 C CA . ALA A 1 72 ? -1.425 2.337 -9.886 1.00 89.69 72 ALA A CA 1
ATOM 560 C C . ALA A 1 72 ? -0.147 3.111 -9.558 1.00 89.69 72 ALA A C 1
ATOM 562 O O . ALA A 1 72 ? -0.194 4.140 -8.883 1.00 89.69 72 ALA A O 1
ATOM 563 N N . GLY A 1 73 ? 0.991 2.583 -9.996 1.00 87.94 73 GLY A N 1
ATOM 564 C CA . GLY A 1 73 ? 2.307 3.145 -9.706 1.00 87.94 73 GLY A CA 1
ATOM 565 C C . GLY A 1 73 ? 3.081 3.383 -10.986 1.00 87.94 73 GLY A C 1
ATOM 566 O O . GLY A 1 73 ? 3.125 2.495 -11.841 1.00 87.94 73 GLY A O 1
ATOM 567 N N . THR A 1 74 ? 3.695 4.560 -11.090 1.00 90.69 74 THR A N 1
ATOM 568 C CA . THR A 1 74 ? 4.509 4.907 -12.253 1.00 90.69 74 THR A CA 1
ATOM 569 C C . THR A 1 74 ? 5.806 4.101 -12.295 1.00 90.69 74 THR A C 1
ATOM 571 O O . THR A 1 74 ? 6.227 3.516 -11.287 1.00 90.69 74 THR A O 1
ATOM 574 N N . ALA A 1 75 ? 6.473 4.087 -13.446 1.00 89.12 75 ALA A N 1
ATOM 575 C CA . ALA A 1 75 ? 7.783 3.458 -13.590 1.00 89.12 75 ALA A CA 1
ATOM 576 C C . ALA A 1 75 ? 8.827 4.048 -12.628 1.00 89.12 75 ALA A C 1
ATOM 578 O O . ALA A 1 75 ? 9.611 3.307 -12.029 1.00 89.12 75 ALA A O 1
ATOM 579 N N . GLU A 1 76 ? 8.799 5.363 -12.400 1.00 87.62 76 GLU A N 1
ATOM 580 C CA . GLU A 1 76 ? 9.693 6.039 -11.457 1.00 87.62 76 GLU A CA 1
ATOM 581 C C . GLU A 1 76 ? 9.406 5.635 -10.012 1.00 87.62 76 GLU A C 1
ATOM 583 O O . GLU A 1 76 ? 10.340 5.404 -9.237 1.00 87.62 76 GLU A O 1
ATOM 588 N N . TYR A 1 77 ? 8.127 5.494 -9.644 1.00 89.38 77 TYR A N 1
ATOM 589 C CA . TYR A 1 77 ? 7.769 4.984 -8.325 1.00 89.38 77 TYR A CA 1
ATOM 590 C C . TYR A 1 77 ? 8.302 3.563 -8.137 1.00 89.38 77 TYR A C 1
ATOM 592 O O . TYR A 1 77 ? 8.981 3.291 -7.146 1.00 89.38 77 TYR A O 1
ATOM 600 N N . THR A 1 78 ? 8.073 2.668 -9.100 1.00 90.69 78 THR A N 1
ATOM 601 C CA . THR A 1 78 ? 8.553 1.283 -9.006 1.00 90.69 78 THR A CA 1
ATOM 602 C C . THR A 1 78 ? 10.080 1.215 -8.931 1.00 90.69 78 THR A C 1
ATOM 604 O O . THR A 1 78 ? 10.621 0.451 -8.128 1.00 90.69 78 THR A O 1
ATOM 607 N N . ALA A 1 79 ? 10.787 2.061 -9.686 1.00 90.38 79 ALA A N 1
ATOM 608 C CA . ALA A 1 79 ? 12.239 2.201 -9.599 1.00 90.38 79 ALA A CA 1
ATOM 609 C C . ALA A 1 79 ? 12.695 2.658 -8.200 1.00 90.38 79 ALA A C 1
ATOM 611 O O . ALA A 1 79 ? 13.629 2.079 -7.644 1.00 90.38 79 ALA A O 1
ATOM 612 N N . SER A 1 80 ? 11.998 3.625 -7.591 1.00 90.50 80 SER A N 1
ATOM 613 C CA . SER A 1 80 ? 12.324 4.133 -6.248 1.00 90.50 80 SER A CA 1
ATOM 614 C C . SER A 1 80 ? 12.142 3.099 -5.128 1.00 90.50 80 SER A C 1
ATOM 616 O O . SER A 1 80 ? 12.818 3.174 -4.105 1.00 90.50 80 SER A O 1
ATOM 618 N N . GLN A 1 81 ? 11.265 2.111 -5.328 1.00 90.44 81 GLN A N 1
ATOM 619 C CA . GLN A 1 81 ? 10.937 1.077 -4.341 1.00 90.44 81 GLN A CA 1
ATOM 620 C C . GLN A 1 81 ? 11.736 -0.224 -4.531 1.00 90.44 81 GLN A C 1
ATOM 622 O O . GLN A 1 81 ? 11.363 -1.265 -3.996 1.00 90.44 81 GLN A O 1
ATOM 627 N N . GLY A 1 82 ? 12.832 -0.192 -5.296 1.00 86.00 82 GLY A N 1
ATOM 628 C CA . GLY A 1 82 ? 13.708 -1.351 -5.515 1.00 86.00 82 GLY A CA 1
ATOM 629 C C . GLY A 1 82 ? 13.587 -2.000 -6.895 1.00 86.00 82 GLY A C 1
ATOM 630 O O . GLY A 1 82 ? 14.131 -3.082 -7.104 1.00 86.00 82 GLY A O 1
ATOM 631 N N . GLY A 1 83 ? 12.893 -1.363 -7.843 1.00 86.25 83 GLY A N 1
ATOM 632 C CA . GLY A 1 83 ? 12.936 -1.717 -9.266 1.00 86.25 83 GLY A CA 1
ATOM 633 C C . GLY A 1 83 ? 12.150 -2.965 -9.666 1.00 86.25 83 GLY A C 1
ATOM 634 O O . GLY A 1 83 ? 12.258 -3.409 -10.805 1.00 86.25 83 GLY A O 1
ATOM 635 N N . THR A 1 84 ? 11.347 -3.535 -8.764 1.00 91.12 84 THR A N 1
ATOM 636 C CA . THR A 1 84 ? 10.456 -4.663 -9.075 1.00 91.12 84 THR A CA 1
ATOM 637 C C . THR A 1 84 ? 9.024 -4.345 -8.666 1.00 91.12 84 THR A C 1
ATOM 639 O O . THR A 1 84 ? 8.788 -3.648 -7.676 1.00 91.12 84 THR A O 1
ATOM 642 N N . LYS A 1 85 ? 8.050 -4.880 -9.413 1.00 91.00 85 LYS A N 1
ATOM 643 C CA . LYS A 1 85 ? 6.625 -4.665 -9.124 1.00 91.00 85 LYS A CA 1
ATOM 644 C C . LYS A 1 85 ? 6.230 -5.216 -7.755 1.00 91.00 85 LYS A C 1
ATOM 646 O O . LYS A 1 85 ? 5.500 -4.548 -7.033 1.00 91.00 85 LYS A O 1
ATOM 651 N N . ALA A 1 86 ? 6.773 -6.371 -7.374 1.00 92.12 86 ALA A N 1
ATOM 652 C CA . ALA A 1 86 ? 6.536 -6.988 -6.073 1.00 92.12 86 ALA A CA 1
ATOM 653 C C . ALA A 1 86 ? 6.992 -6.099 -4.904 1.00 92.12 86 ALA A C 1
ATOM 655 O O . ALA A 1 86 ? 6.235 -5.902 -3.955 1.00 92.12 86 ALA A O 1
ATOM 656 N N . LEU A 1 87 ? 8.197 -5.519 -4.978 1.00 92.00 87 LEU A N 1
ATOM 657 C CA . LEU A 1 87 ? 8.697 -4.629 -3.922 1.00 92.00 87 LEU A CA 1
ATOM 658 C C . LEU A 1 87 ? 7.880 -3.337 -3.841 1.00 92.00 87 LEU A C 1
ATOM 660 O O . LEU A 1 87 ? 7.472 -2.926 -2.757 1.00 92.00 87 LEU A O 1
ATOM 664 N N . ALA A 1 88 ? 7.572 -2.736 -4.988 1.00 93.19 88 ALA A N 1
ATOM 665 C CA . ALA A 1 88 ? 6.756 -1.532 -5.030 1.00 93.19 88 ALA A CA 1
ATOM 666 C C . ALA A 1 88 ? 5.327 -1.777 -4.517 1.00 93.19 88 ALA A C 1
ATOM 668 O O . ALA A 1 88 ? 4.808 -0.978 -3.737 1.00 93.19 88 ALA A O 1
ATOM 669 N N . TYR A 1 89 ? 4.715 -2.910 -4.866 1.00 93.56 89 TYR A N 1
ATOM 670 C CA . TYR A 1 89 ? 3.411 -3.306 -4.342 1.00 93.56 89 TYR A CA 1
ATOM 671 C C . TYR A 1 89 ? 3.458 -3.577 -2.829 1.00 93.56 89 TYR A C 1
ATOM 673 O O . TYR A 1 89 ? 2.577 -3.126 -2.099 1.00 93.56 89 TYR A O 1
ATOM 681 N N . ALA A 1 90 ? 4.509 -4.228 -2.321 1.00 93.50 90 ALA A N 1
ATOM 682 C CA . ALA A 1 90 ? 4.699 -4.427 -0.883 1.00 93.50 90 ALA A CA 1
ATOM 683 C C . ALA A 1 90 ? 4.811 -3.092 -0.116 1.00 93.50 90 ALA A C 1
ATOM 685 O O . ALA A 1 90 ? 4.212 -2.937 0.955 1.00 93.50 90 ALA A O 1
ATOM 686 N N . SER A 1 91 ? 5.506 -2.099 -0.680 1.00 93.38 91 SER A N 1
ATOM 687 C CA . SER A 1 91 ? 5.559 -0.735 -0.133 1.00 93.38 91 SER A CA 1
ATOM 688 C C . SER A 1 91 ? 4.182 -0.055 -0.120 1.00 93.38 91 SER A C 1
ATOM 690 O O . SER A 1 91 ? 3.817 0.586 0.873 1.00 93.38 91 SER A O 1
ATOM 692 N N . MET A 1 92 ? 3.374 -0.231 -1.173 1.00 93.75 92 MET A N 1
ATOM 693 C CA . MET A 1 92 ? 1.994 0.273 -1.215 1.00 93.75 92 MET A CA 1
ATOM 694 C C . MET A 1 92 ? 1.114 -0.386 -0.143 1.00 93.75 92 MET A C 1
ATOM 696 O O . MET A 1 92 ? 0.439 0.316 0.610 1.00 93.75 92 MET A O 1
ATOM 700 N N . VAL A 1 93 ? 1.165 -1.717 -0.012 1.00 94.25 93 VAL A N 1
ATOM 701 C CA . VAL A 1 93 ? 0.421 -2.470 1.015 1.00 94.25 93 VAL A CA 1
ATOM 702 C C . VAL A 1 93 ? 0.804 -2.001 2.418 1.00 94.25 93 VAL A C 1
ATOM 704 O O . VAL A 1 93 ? -0.065 -1.745 3.250 1.00 94.25 93 VAL A O 1
ATOM 707 N N . THR A 1 94 ? 2.100 -1.818 2.672 1.00 95.31 94 THR A N 1
ATOM 708 C CA . THR A 1 94 ? 2.598 -1.314 3.959 1.00 95.31 94 THR A CA 1
ATOM 709 C C . THR A 1 94 ? 2.045 0.077 4.260 1.00 95.31 94 THR A C 1
ATOM 711 O O . THR A 1 94 ? 1.594 0.339 5.374 1.00 95.31 94 THR A O 1
ATOM 714 N N . THR A 1 95 ? 2.025 0.965 3.265 1.00 94.56 95 THR A N 1
ATOM 715 C CA . THR A 1 95 ? 1.455 2.312 3.407 1.00 94.56 95 THR A CA 1
ATOM 716 C C . THR A 1 95 ? -0.031 2.260 3.759 1.00 94.56 95 THR A C 1
ATOM 718 O O . THR A 1 95 ? -0.457 2.917 4.706 1.00 94.56 95 THR A O 1
ATOM 721 N N . ILE A 1 96 ? -0.813 1.441 3.052 1.00 95.56 96 ILE A N 1
ATOM 722 C CA . ILE A 1 96 ? -2.252 1.305 3.307 1.00 95.56 96 ILE A CA 1
ATOM 723 C C . ILE A 1 96 ? -2.529 0.713 4.688 1.00 95.56 96 ILE A C 1
ATOM 725 O O . ILE A 1 96 ? -3.434 1.184 5.372 1.00 95.56 96 ILE A O 1
ATOM 729 N N . ASN A 1 97 ? -1.721 -0.241 5.151 1.00 95.19 97 ASN A N 1
ATOM 730 C CA . ASN A 1 97 ? -1.851 -0.773 6.506 1.00 95.19 97 ASN A CA 1
ATOM 731 C C . ASN A 1 97 ? -1.638 0.317 7.569 1.00 95.19 97 ASN A C 1
ATOM 733 O O . ASN A 1 97 ? -2.454 0.438 8.478 1.00 95.19 97 ASN A O 1
ATOM 737 N N . ARG A 1 98 ? -0.623 1.175 7.407 1.00 95.38 98 ARG A N 1
ATOM 738 C CA . ARG A 1 98 ? -0.365 2.301 8.328 1.00 95.38 98 ARG A CA 1
ATOM 739 C C . ARG A 1 98 ? -1.483 3.345 8.305 1.00 95.38 98 ARG A C 1
ATOM 741 O O . ARG A 1 98 ? -1.840 3.896 9.338 1.00 95.38 98 ARG A O 1
ATOM 748 N N . VAL A 1 99 ? -2.065 3.609 7.137 1.00 95.56 99 VAL A N 1
ATOM 749 C CA . VAL A 1 99 ? -3.231 4.501 7.018 1.00 95.56 99 VAL A CA 1
ATOM 750 C C . VAL A 1 99 ? -4.453 3.887 7.704 1.00 95.56 99 VAL A C 1
ATOM 752 O O . VAL A 1 99 ? -5.163 4.571 8.441 1.00 95.56 99 VAL A O 1
ATOM 755 N N . ASN A 1 100 ? -4.668 2.587 7.519 1.00 95.62 100 ASN A N 1
ATOM 756 C CA . ASN A 1 100 ? -5.746 1.841 8.153 1.00 95.62 100 ASN A CA 1
ATOM 757 C C . ASN A 1 100 ? -5.641 1.833 9.685 1.00 95.62 100 ASN A C 1
ATOM 759 O O . ASN A 1 100 ? -6.680 1.816 10.339 1.00 95.62 100 ASN A O 1
ATOM 763 N N . GLU A 1 101 ? -4.443 1.865 10.276 1.00 94.38 101 GLU A N 1
ATOM 764 C CA . GLU A 1 101 ? -4.269 1.977 11.737 1.00 94.38 101 GLU A CA 1
ATOM 765 C C . GLU A 1 101 ? -4.906 3.256 12.303 1.00 94.38 101 GLU A C 1
ATOM 767 O O . GLU A 1 101 ? -5.467 3.239 13.398 1.00 94.38 101 GLU A O 1
ATOM 772 N N . ILE A 1 102 ? -4.860 4.354 11.546 1.00 93.06 102 ILE A N 1
ATOM 773 C CA . ILE A 1 102 ? -5.408 5.651 11.959 1.00 93.06 102 ILE A CA 1
ATOM 774 C C . ILE A 1 102 ? -6.887 5.753 11.575 1.00 93.06 102 ILE A C 1
ATOM 776 O O . ILE A 1 102 ? -7.720 6.073 12.420 1.00 93.06 102 ILE A O 1
ATOM 780 N N . LEU A 1 103 ? -7.234 5.444 10.320 1.00 93.31 103 LEU A N 1
ATOM 781 C CA . LEU A 1 103 ? -8.607 5.588 9.824 1.00 93.31 103 LEU A CA 1
ATOM 782 C C . LEU A 1 103 ? -9.592 4.669 10.548 1.00 93.31 103 LEU A C 1
ATOM 784 O O . LEU A 1 103 ? -10.704 5.085 10.856 1.00 93.31 103 LEU A O 1
ATOM 788 N N . GLN A 1 104 ? -9.195 3.444 10.893 1.00 89.88 104 GLN A N 1
ATOM 789 C CA . GLN A 1 104 ? -10.088 2.560 11.643 1.00 89.88 104 GLN A CA 1
ATOM 790 C C . GLN A 1 104 ? -10.348 3.083 13.060 1.00 89.88 104 GLN A C 1
ATOM 792 O O . GLN A 1 104 ? -11.469 2.965 13.546 1.00 89.88 104 GLN A O 1
ATOM 797 N N . ARG A 1 105 ? -9.337 3.676 13.709 1.00 85.62 105 ARG A N 1
ATOM 798 C CA . ARG A 1 105 ? -9.444 4.206 15.075 1.00 85.62 105 ARG A CA 1
ATOM 799 C C . ARG A 1 105 ? -10.259 5.499 15.134 1.00 85.62 105 ARG A C 1
ATOM 801 O O . ARG A 1 105 ? -11.092 5.638 16.022 1.00 85.62 105 ARG A O 1
ATOM 808 N N . ASP A 1 106 ? -10.007 6.424 14.209 1.00 87.50 106 ASP A N 1
ATOM 809 C CA . ASP A 1 106 ? -10.516 7.798 14.302 1.00 87.50 106 ASP A CA 1
ATOM 810 C C . ASP A 1 106 ? -11.802 8.011 13.486 1.00 87.50 106 ASP A C 1
ATOM 812 O O . ASP A 1 106 ? -12.594 8.893 13.812 1.00 87.50 106 ASP A O 1
ATOM 816 N N . THR A 1 107 ? -12.028 7.219 12.427 1.00 87.44 107 THR A N 1
ATOM 817 C CA . THR A 1 107 ? -13.176 7.391 11.515 1.00 87.44 107 THR A CA 1
ATOM 818 C C . THR A 1 107 ? -13.956 6.106 11.219 1.00 87.44 107 THR A C 1
ATOM 820 O O . THR A 1 107 ? -14.992 6.179 10.563 1.00 87.44 107 THR A O 1
ATOM 823 N N . GLY A 1 108 ? -13.487 4.936 11.677 1.00 90.19 108 GLY A N 1
ATOM 824 C CA . GLY A 1 108 ? -14.043 3.616 11.339 1.00 90.19 108 GLY A CA 1
ATOM 825 C C . GLY A 1 108 ? -14.058 3.318 9.843 1.00 90.19 108 GLY A C 1
ATOM 826 O O . GLY A 1 108 ? -14.962 2.651 9.341 1.00 90.19 108 GLY A O 1
ATOM 827 N N . VAL A 1 109 ? -13.053 3.805 9.119 1.00 92.50 109 VAL A N 1
ATOM 828 C CA . VAL A 1 109 ? -12.873 3.513 7.698 1.00 92.50 109 VAL A CA 1
ATOM 829 C C . VAL A 1 109 ? -11.742 2.507 7.503 1.00 92.50 109 VAL A C 1
ATOM 831 O O . VAL A 1 109 ? -10.671 2.635 8.095 1.00 92.50 109 VAL A O 1
ATOM 834 N N . LYS A 1 110 ? -11.956 1.530 6.619 1.00 94.69 110 LYS A N 1
ATOM 835 C CA . LYS A 1 110 ? -10.944 0.575 6.162 1.00 94.69 110 LYS A CA 1
ATOM 836 C C . LYS A 1 110 ? -10.741 0.685 4.655 1.00 94.69 110 LYS A C 1
ATOM 838 O O . LYS A 1 110 ? -11.693 0.680 3.882 1.00 94.69 110 LYS A O 1
ATOM 843 N N . LEU A 1 111 ? -9.487 0.728 4.236 1.00 95.00 111 LEU A N 1
ATOM 844 C CA . LEU A 1 111 ? -9.069 0.692 2.843 1.00 95.00 111 LEU A CA 1
ATOM 845 C C . LEU A 1 111 ? -8.640 -0.732 2.472 1.00 95.00 111 LEU A C 1
ATOM 847 O O . LEU A 1 111 ? -7.807 -1.332 3.157 1.00 95.00 111 LEU A O 1
ATOM 851 N N . GLU A 1 112 ? -9.194 -1.270 1.389 1.00 94.12 112 GLU A N 1
ATOM 852 C CA . GLU A 1 112 ? -8.869 -2.592 0.855 1.00 94.12 112 GLU A CA 1
ATOM 853 C C . GLU A 1 112 ? -8.338 -2.477 -0.576 1.00 94.12 112 GLU A C 1
ATOM 855 O O . GLU A 1 112 ? -9.019 -1.978 -1.477 1.00 94.12 112 GLU A O 1
ATOM 860 N N . LEU A 1 113 ? -7.115 -2.965 -0.785 1.00 92.75 113 LEU A N 1
ATOM 861 C CA . LEU A 1 113 ? -6.513 -3.050 -2.110 1.00 92.75 113 LEU A CA 1
ATOM 862 C C . LEU A 1 113 ? -7.109 -4.233 -2.866 1.00 92.75 113 LEU A C 1
ATOM 864 O O . LEU A 1 113 ? -6.941 -5.380 -2.462 1.00 92.75 113 LEU A O 1
ATOM 868 N N . VAL A 1 114 ? -7.795 -3.950 -3.973 1.00 90.44 114 VAL A N 1
ATOM 869 C CA . VAL A 1 1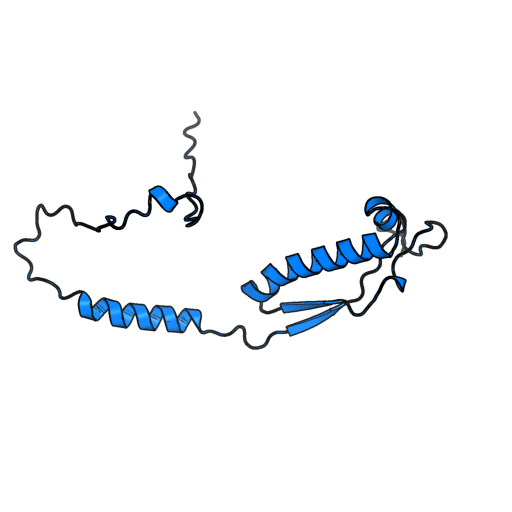14 ? -8.402 -4.993 -4.823 1.00 90.44 114 VAL A CA 1
ATOM 870 C C . VAL A 1 11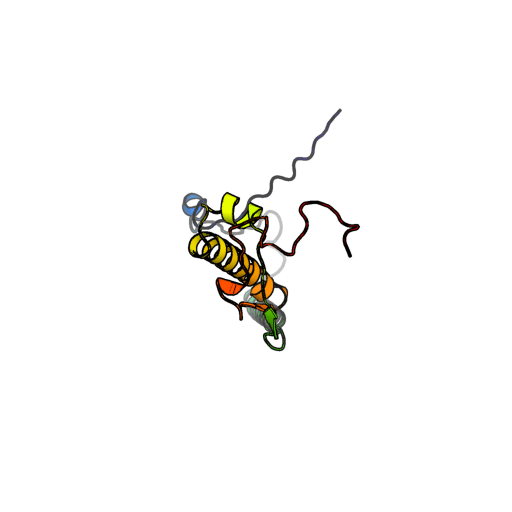4 ? -7.538 -5.381 -6.016 1.00 90.44 114 VAL A C 1
ATOM 872 O O . VAL A 1 114 ? -7.855 -6.327 -6.734 1.00 90.44 114 VAL A O 1
ATOM 875 N N . THR A 1 115 ? -6.470 -4.630 -6.255 1.00 85.31 115 THR A N 1
ATOM 876 C CA . THR A 1 115 ? -5.562 -4.815 -7.385 1.00 85.31 115 THR A CA 1
ATOM 877 C C . THR A 1 115 ? -4.246 -5.403 -6.918 1.00 85.31 115 THR A C 1
ATOM 879 O O . THR A 1 115 ? -3.886 -5.259 -5.758 1.00 85.31 115 THR A O 1
ATOM 882 N N . GLY A 1 116 ? -3.520 -6.047 -7.830 1.00 83.06 116 GLY A N 1
ATOM 883 C CA . GLY A 1 116 ? -2.167 -6.531 -7.568 1.00 83.06 116 GLY A CA 1
ATOM 884 C C . GLY A 1 116 ? -1.115 -5.721 -8.317 1.00 83.06 116 GLY A C 1
ATOM 885 O O . GLY A 1 116 ? -1.307 -4.560 -8.671 1.00 83.06 116 GLY A O 1
ATOM 886 N N . GLU A 1 117 ? -0.026 -6.395 -8.662 1.00 85.25 117 GLU A N 1
ATOM 887 C CA . GLU A 1 117 ? 1.110 -5.835 -9.400 1.00 85.25 117 GLU A CA 1
ATOM 888 C C . GLU A 1 117 ? 0.784 -5.372 -10.832 1.00 85.25 117 GLU A C 1
ATOM 890 O O . GLU A 1 117 ? 1.612 -4.742 -11.489 1.00 85.25 117 GLU A O 1
ATOM 895 N N . GLN A 1 118 ? -0.409 -5.678 -11.352 1.00 85.44 118 GLN A N 1
ATOM 896 C CA . GLN A 1 118 ? -0.755 -5.415 -12.754 1.00 85.44 118 GLN A CA 1
ATOM 897 C C . GLN A 1 118 ? -0.799 -3.917 -13.081 1.00 85.44 118 GLN A C 1
ATOM 899 O O . GLN A 1 118 ? -0.534 -3.542 -14.217 1.00 85.44 118 GLN A O 1
ATOM 904 N N . LEU A 1 119 ? -1.110 -3.080 -12.087 1.00 86.38 119 LEU A N 1
ATOM 905 C CA . LEU A 1 119 ? -1.201 -1.626 -12.232 1.00 86.38 119 LEU A CA 1
ATOM 906 C C . LEU A 1 119 ? 0.115 -0.896 -11.924 1.00 86.38 119 LEU A C 1
ATOM 908 O O . LEU A 1 119 ? 0.141 0.334 -11.887 1.00 86.38 119 LEU A O 1
ATOM 912 N N . LEU A 1 120 ? 1.201 -1.637 -11.693 1.00 89.50 120 LEU A N 1
ATOM 913 C CA . LEU A 1 120 ? 2.538 -1.073 -11.560 1.00 89.50 120 LEU A CA 1
ATOM 914 C C . LEU A 1 120 ? 3.296 -1.197 -12.877 1.00 89.50 120 LEU A C 1
ATOM 916 O O . LEU A 1 120 ? 3.367 -2.278 -13.475 1.00 89.50 120 LEU A O 1
ATOM 920 N N . TYR A 1 121 ? 3.913 -0.098 -13.293 1.00 88.69 121 TYR A N 1
ATOM 921 C CA . TYR A 1 121 ? 4.738 -0.037 -14.492 1.00 88.69 121 TYR A CA 1
ATOM 922 C C . TYR A 1 121 ? 6.219 -0.117 -14.115 1.00 88.69 121 TYR A C 1
ATOM 924 O O . TYR A 1 121 ? 6.632 0.365 -13.063 1.00 88.69 121 TYR A O 1
ATOM 932 N N . LEU A 1 122 ? 7.005 -0.810 -14.943 1.00 88.12 122 LEU A N 1
ATOM 933 C CA . LEU A 1 122 ? 8.469 -0.894 -14.814 1.00 88.12 122 LEU A CA 1
ATOM 934 C C . LEU A 1 122 ? 9.179 -0.032 -15.856 1.00 88.12 122 LEU A C 1
ATOM 936 O O . LEU A 1 122 ? 10.289 0.431 -15.620 1.00 88.12 122 LEU A O 1
ATOM 940 N N . ASP A 1 123 ? 8.541 0.143 -17.009 1.00 84.00 123 ASP A N 1
ATOM 941 C CA . ASP A 1 123 ? 9.063 0.897 -18.135 1.00 84.00 123 ASP A CA 1
ATOM 942 C C . ASP A 1 123 ? 8.275 2.198 -18.266 1.00 84.00 123 ASP A C 1
ATOM 944 O O . ASP A 1 123 ? 7.047 2.167 -18.357 1.00 84.00 123 ASP A O 1
ATOM 948 N N . ALA A 1 124 ? 8.989 3.323 -18.287 1.00 81.81 124 ALA A N 1
ATOM 949 C CA . ALA A 1 124 ? 8.408 4.651 -18.448 1.00 81.81 124 ALA A CA 1
ATOM 950 C C . ALA A 1 124 ? 7.757 4.837 -19.828 1.00 81.81 124 ALA A C 1
ATOM 952 O O . ALA A 1 124 ? 6.847 5.643 -19.969 1.00 81.81 124 ALA A O 1
ATOM 953 N N . ALA A 1 125 ? 8.183 4.084 -20.848 1.00 81.19 125 ALA A N 1
ATOM 954 C CA . ALA A 1 125 ? 7.571 4.140 -22.175 1.00 81.19 125 ALA A CA 1
ATOM 955 C C . ALA A 1 125 ? 6.220 3.403 -22.248 1.00 81.19 125 ALA A C 1
ATOM 957 O O . ALA A 1 125 ? 5.403 3.703 -23.117 1.00 81.19 125 ALA A O 1
ATOM 958 N N . ALA A 1 126 ? 5.989 2.433 -21.357 1.00 81.94 126 ALA A N 1
ATOM 959 C CA . ALA A 1 126 ? 4.740 1.674 -21.270 1.00 81.94 126 ALA A CA 1
ATOM 960 C C . ALA A 1 126 ? 3.769 2.242 -20.220 1.00 81.94 126 ALA A C 1
ATOM 962 O O . ALA A 1 126 ? 2.645 1.752 -20.095 1.00 81.94 126 ALA A O 1
ATOM 963 N N . ASP A 1 127 ? 4.216 3.234 -19.453 1.00 81.12 127 ASP A N 1
ATOM 964 C CA . ASP A 1 127 ? 3.457 3.873 -18.391 1.00 81.12 127 ASP A CA 1
ATOM 965 C C . ASP A 1 127 ? 2.541 4.975 -18.957 1.00 81.12 127 ASP A C 1
ATOM 967 O O . ASP A 1 127 ? 3.032 5.928 -19.566 1.00 81.12 127 ASP A O 1
ATOM 971 N N . PRO A 1 128 ? 1.208 4.878 -18.782 1.00 80.69 128 PRO A N 1
ATOM 972 C CA . PRO A 1 128 ? 0.276 5.904 -19.235 1.00 80.69 128 PRO A CA 1
ATOM 973 C C . PRO A 1 128 ? 0.286 7.173 -18.363 1.00 80.69 128 PRO A C 1
ATOM 975 O O . PRO A 1 128 ? -0.394 8.140 -18.709 1.00 80.69 128 PRO A O 1
ATOM 978 N N . TYR A 1 129 ? 0.993 7.189 -17.228 1.00 81.12 129 TYR A N 1
ATOM 979 C CA . TYR A 1 129 ? 1.024 8.329 -16.315 1.00 81.12 129 TYR A CA 1
ATOM 980 C C . TYR A 1 129 ? 2.177 9.279 -16.638 1.00 81.12 129 TYR A C 1
ATOM 982 O O . TYR A 1 129 ? 3.343 8.898 -16.687 1.00 81.12 129 TYR A O 1
ATOM 990 N N . THR A 1 130 ? 1.865 10.563 -16.820 1.00 68.50 130 THR A N 1
ATOM 991 C CA . THR A 1 130 ? 2.891 11.572 -17.094 1.00 68.50 130 THR A CA 1
ATOM 992 C C . THR A 1 130 ? 3.603 11.998 -15.816 1.00 68.50 130 THR A C 1
ATOM 994 O O . THR A 1 130 ? 2.967 12.409 -14.841 1.00 68.50 130 THR A O 1
ATOM 997 N N . ASN A 1 131 ? 4.929 12.001 -15.849 1.00 65.06 131 ASN A N 1
ATOM 998 C CA . ASN A 1 131 ? 5.759 12.551 -14.791 1.00 65.06 131 ASN A CA 1
ATOM 999 C C . ASN A 1 131 ? 5.689 14.093 -14.791 1.00 65.06 131 ASN A C 1
ATOM 1001 O O . ASN A 1 131 ? 6.290 14.787 -15.602 1.00 65.06 131 ASN A O 1
ATOM 1005 N N . SER A 1 132 ? 4.967 14.661 -13.828 1.00 58.91 132 SER A N 1
ATOM 1006 C CA . SER A 1 132 ? 4.987 16.103 -13.514 1.00 58.91 132 SER A CA 1
ATOM 1007 C C . SER A 1 132 ? 4.238 17.069 -14.443 1.00 58.91 132 SER A C 1
ATOM 1009 O O . SER A 1 132 ? 4.520 18.264 -14.401 1.00 58.91 132 SER A O 1
ATOM 1011 N N . ASN A 1 133 ? 3.226 16.639 -15.197 1.00 51.44 133 ASN A N 1
ATOM 1012 C CA . ASN A 1 133 ? 2.319 17.595 -15.842 1.00 51.44 133 ASN A CA 1
ATOM 1013 C C . ASN A 1 133 ? 0.894 17.459 -15.304 1.00 51.44 133 ASN A C 1
ATOM 1015 O O . ASN A 1 133 ? 0.120 16.630 -15.763 1.00 51.44 133 ASN A O 1
ATOM 1019 N N . LEU A 1 134 ? 0.518 18.365 -14.393 1.00 54.44 134 LEU A N 1
ATOM 1020 C CA . LEU A 1 134 ? -0.877 18.594 -13.975 1.00 54.44 134 LEU A CA 1
ATOM 1021 C C . LEU A 1 134 ? -1.799 19.016 -15.144 1.00 54.44 134 LEU A C 1
ATOM 1023 O O . LEU A 1 134 ? -3.005 19.121 -14.958 1.00 54.44 134 LEU A O 1
ATOM 1027 N N . ASN A 1 135 ? -1.232 19.248 -16.334 1.00 51.22 135 ASN A N 1
ATOM 1028 C CA . ASN A 1 135 ? -1.924 19.687 -17.546 1.00 51.22 135 ASN A CA 1
ATOM 1029 C C . ASN A 1 135 ? -1.979 18.620 -18.657 1.00 51.22 135 ASN A C 1
ATOM 1031 O O . ASN A 1 135 ? -2.329 18.956 -19.784 1.00 51.22 135 ASN A O 1
ATOM 1035 N N . ALA A 1 136 ? -1.612 17.366 -18.387 1.00 49.84 136 ALA A N 1
ATOM 1036 C CA . ALA A 1 136 ? -1.789 16.275 -19.345 1.00 49.84 136 ALA A CA 1
ATOM 1037 C C . ALA A 1 136 ? -3.049 15.467 -18.992 1.00 49.84 136 ALA A C 1
ATOM 1039 O O . ALA A 1 136 ? -2.969 14.360 -18.464 1.00 49.84 136 ALA A O 1
ATOM 1040 N N . LEU A 1 137 ? -4.209 16.074 -19.252 1.00 45.97 137 LEU A N 1
ATOM 1041 C CA . LEU A 1 137 ? -5.506 15.407 -19.386 1.00 45.97 137 LEU A CA 1
ATOM 1042 C C . LEU A 1 137 ? -6.049 15.702 -20.784 1.00 45.97 137 LEU A C 1
ATOM 1044 O O . LEU A 1 137 ? -6.011 16.892 -21.174 1.00 45.97 137 LEU A O 1
#